Protein AF-A0A451AP06-F1 (afdb_monomer)

Solvent-accessible surface area (backbone atoms only — not comparable to full-atom values): 4048 Å² total; per-residue (Å²): 132,90,63,70,43,84,48,76,46,82,45,76,41,79,88,78,70,41,57,34,15,42,44,31,37,28,42,90,92,40,81,72,43,74,68,94,66,78,76,19,77,40,66,69,53,20,50,51,53,46,51,52,51,37,47,76,72,71,47,84,79,86,78,88,130

Radius of gyration: 12.63 Å; Cα contacts (8 Å, |Δi|>4): 97; chains: 1; bounding box: 35×24×27 Å

Mean predicted aligned error: 4.55 Å

Nearest PDB structures (foldseek):
  7u65-assembly1_G  TM=5.569E-01  e=7.094E-01  Escherichia phage T7
  1whq-assembly1_A  TM=4.288E-01  e=2.532E-01  Mus musculus
  8qqs-assembly1_D  TM=4.759E-01  e=2.244E+00  Escherichia coli
  8qqs-assembly1_B  TM=4.617E-01  e=2.859E+00  Escherichia coli
  8p5d-assembly1_LM0  TM=3.292E-01  e=2.384E+00  Spraguea lophii 42_110

Structure (mmCIF, N/CA/C/O backbone):
data_AF-A0A451AP06-F1
#
_entry.id   AF-A0A451AP06-F1
#
loop_
_atom_site.group_PDB
_atom_site.id
_atom_site.type_symbol
_atom_site.label_atom_id
_atom_site.label_alt_id
_atom_site.label_comp_id
_atom_site.label_asym_id
_atom_site.label_entity_id
_atom_site.label_seq_id
_atom_site.pdbx_PDB_ins_code
_atom_site.Cartn_x
_atom_site.Cartn_y
_atom_site.Cartn_z
_atom_site.occupancy
_atom_site.B_iso_or_equiv
_atom_site.auth_seq_id
_atom_site.auth_comp_id
_atom_site.auth_asym_id
_atom_site.auth_atom_id
_atom_site.pdbx_PDB_model_num
ATOM 1 N N . MET A 1 1 ? 18.560 3.088 -13.680 1.00 51.19 1 MET A N 1
ATOM 2 C CA . MET A 1 1 ? 18.018 2.614 -12.396 1.00 51.19 1 MET A CA 1
ATOM 3 C C . MET A 1 1 ? 16.521 2.835 -12.485 1.00 51.19 1 MET A C 1
ATOM 5 O O . MET A 1 1 ? 16.109 3.977 -12.640 1.00 51.19 1 MET A O 1
ATOM 9 N N . ASN A 1 2 ? 15.739 1.761 -12.631 1.00 65.94 2 ASN A N 1
ATOM 10 C CA . ASN A 1 2 ? 14.281 1.873 -12.664 1.00 65.94 2 ASN A CA 1
ATOM 11 C C . ASN A 1 2 ? 13.811 1.849 -11.218 1.00 65.94 2 ASN A C 1
ATOM 13 O O . ASN A 1 2 ? 13.444 0.796 -10.707 1.00 65.94 2 ASN A O 1
ATOM 17 N N . ASP A 1 3 ? 13.903 2.994 -10.555 1.00 80.44 3 ASP A N 1
ATOM 18 C CA . ASP A 1 3 ? 13.590 3.064 -9.137 1.00 80.44 3 ASP A CA 1
ATOM 19 C C . ASP A 1 3 ? 12.067 3.076 -8.980 1.00 80.44 3 ASP A C 1
ATOM 21 O O . ASP A 1 3 ? 11.347 3.860 -9.615 1.00 80.44 3 ASP A O 1
ATOM 25 N N . TYR A 1 4 ? 11.572 2.138 -8.181 1.00 87.12 4 TYR A N 1
ATOM 26 C CA . TYR A 1 4 ? 10.175 2.052 -7.791 1.00 87.12 4 TYR A CA 1
ATOM 27 C C . TYR A 1 4 ? 10.048 2.458 -6.327 1.00 87.12 4 TYR A C 1
ATOM 29 O O . TYR A 1 4 ? 10.884 2.115 -5.495 1.00 87.12 4 TYR A O 1
ATOM 37 N N . GLU A 1 5 ? 8.975 3.172 -6.004 1.00 89.81 5 GLU A N 1
ATOM 38 C CA . GLU A 1 5 ? 8.708 3.658 -4.654 1.00 89.81 5 GLU A CA 1
ATOM 39 C C . GLU A 1 5 ? 7.375 3.108 -4.151 1.00 89.81 5 GLU A C 1
ATOM 41 O O . GLU A 1 5 ? 6.336 3.265 -4.801 1.00 89.81 5 GLU A O 1
ATOM 46 N N . ILE A 1 6 ? 7.370 2.534 -2.948 1.00 90.94 6 ILE A N 1
ATOM 47 C CA . ILE A 1 6 ? 6.127 2.276 -2.219 1.00 90.94 6 ILE A CA 1
ATOM 48 C C . ILE A 1 6 ? 5.765 3.548 -1.453 1.00 90.94 6 ILE A C 1
ATOM 50 O O . ILE A 1 6 ? 6.467 3.958 -0.530 1.00 90.94 6 ILE A O 1
ATOM 54 N N . ARG A 1 7 ? 4.637 4.170 -1.806 1.00 93.12 7 ARG A N 1
ATOM 55 C CA . ARG A 1 7 ? 4.106 5.342 -1.099 1.00 93.12 7 ARG A CA 1
ATOM 56 C C . ARG A 1 7 ? 2.901 4.959 -0.260 1.00 93.12 7 ARG A C 1
ATOM 58 O O . ARG A 1 7 ? 1.915 4.431 -0.781 1.00 93.12 7 ARG A O 1
ATOM 65 N N . LEU A 1 8 ? 2.970 5.278 1.029 1.00 94.12 8 LEU A N 1
ATOM 66 C CA . LEU A 1 8 ? 1.881 5.088 1.981 1.00 94.12 8 LEU A CA 1
ATOM 67 C C . LEU A 1 8 ? 1.140 6.402 2.203 1.00 94.12 8 LEU A C 1
ATOM 69 O O . LEU A 1 8 ? 1.749 7.440 2.455 1.00 94.12 8 LEU A O 1
ATOM 73 N N . GLN A 1 9 ? -0.185 6.348 2.152 1.00 94.12 9 GLN A N 1
ATOM 74 C CA . GLN A 1 9 ? -1.050 7.501 2.353 1.00 94.12 9 GLN A CA 1
ATOM 75 C C . GLN A 1 9 ? -1.929 7.279 3.579 1.00 94.12 9 GLN A C 1
ATOM 77 O O . GLN A 1 9 ? -2.582 6.243 3.710 1.00 94.12 9 GLN A O 1
ATOM 82 N N . ARG A 1 10 ? -1.948 8.274 4.471 1.00 94.62 10 ARG A N 1
ATOM 83 C CA . ARG A 1 10 ? -2.828 8.309 5.639 1.00 94.62 10 ARG A CA 1
ATOM 84 C C . ARG A 1 10 ? -4.146 8.979 5.275 1.00 94.62 10 ARG A C 1
ATOM 86 O O . ARG A 1 10 ? -4.149 10.109 4.792 1.00 94.62 10 ARG A O 1
ATOM 93 N N . HIS A 1 11 ? -5.248 8.326 5.602 1.00 93.00 11 HIS A N 1
ATOM 94 C CA . HIS A 1 11 ? -6.590 8.881 5.560 1.00 93.00 11 HIS A CA 1
ATOM 95 C C . HIS A 1 11 ? -7.159 8.924 6.981 1.00 93.00 11 HIS A C 1
ATOM 97 O O . HIS A 1 11 ? -7.095 7.937 7.710 1.00 93.00 11 HIS A O 1
ATOM 103 N N . TYR A 1 12 ? -7.678 10.073 7.404 1.00 92.75 12 TYR A N 1
ATOM 104 C CA . TYR A 1 12 ? -8.329 10.214 8.705 1.00 92.75 12 TYR A CA 1
ATOM 105 C C . TYR A 1 12 ? -9.821 10.437 8.489 1.00 92.75 12 TYR A C 1
ATOM 107 O O . TYR A 1 12 ? -10.219 11.429 7.882 1.00 92.75 12 TYR A O 1
ATOM 115 N N . ASP A 1 13 ? -10.631 9.512 8.992 1.00 88.94 13 ASP A N 1
ATOM 116 C CA . ASP A 1 13 ? -12.084 9.614 8.969 1.00 88.94 13 ASP A CA 1
ATOM 117 C C . ASP A 1 13 ? -12.561 10.278 10.266 1.00 88.94 13 ASP A C 1
ATOM 119 O O . ASP A 1 13 ? -12.448 9.714 11.359 1.00 88.94 13 ASP A O 1
ATOM 123 N N . ALA A 1 14 ? -13.100 11.491 10.144 1.00 91.06 14 ALA A N 1
ATOM 124 C CA . ALA A 1 14 ? -13.604 12.259 11.277 1.00 91.06 14 ALA A CA 1
ATOM 125 C C . ALA A 1 14 ? -14.904 11.687 11.875 1.00 91.06 14 ALA A C 1
ATOM 127 O O . ALA A 1 14 ? -15.140 11.862 13.072 1.00 91.06 14 ALA A O 1
ATOM 128 N N . GLY A 1 15 ? -15.726 10.997 11.077 1.00 92.50 15 GLY A N 1
ATOM 129 C CA . GLY A 1 15 ? -16.991 10.407 11.519 1.00 92.50 15 GLY A CA 1
ATOM 130 C C . GLY A 1 15 ? -16.773 9.165 12.376 1.00 92.50 15 GLY A C 1
ATOM 131 O O . GLY A 1 15 ? -17.400 9.009 13.422 1.00 92.50 15 GLY A O 1
ATOM 132 N N . THR A 1 16 ? -15.828 8.311 11.979 1.00 90.00 16 THR A N 1
ATOM 133 C CA . THR A 1 16 ? -15.469 7.109 12.752 1.00 90.00 16 THR A CA 1
ATOM 134 C C . THR A 1 16 ? -14.310 7.333 13.726 1.00 90.00 16 THR A C 1
ATOM 136 O O . THR A 1 16 ? -14.030 6.459 14.548 1.00 90.00 16 THR A O 1
ATOM 139 N N . LYS A 1 17 ? -13.645 8.499 13.666 1.00 91.88 17 LYS A N 1
ATOM 140 C CA . LYS A 1 17 ? -12.407 8.832 14.400 1.00 91.88 17 LYS A CA 1
ATOM 141 C C . LYS A 1 17 ? -11.299 7.798 14.188 1.00 91.88 17 LYS A C 1
ATOM 143 O O . LYS A 1 17 ? -10.502 7.528 15.089 1.00 91.88 17 LYS A O 1
ATOM 148 N N . ARG A 1 18 ? -11.256 7.185 13.003 1.00 90.50 18 ARG A N 1
ATOM 149 C CA . ARG A 1 18 ? -10.277 6.150 12.657 1.00 90.50 18 ARG A CA 1
ATOM 150 C C . ARG A 1 18 ? -9.253 6.695 11.680 1.00 90.50 18 ARG A C 1
ATOM 152 O O . ARG A 1 18 ? -9.571 7.426 10.747 1.00 90.50 18 ARG A O 1
ATOM 159 N N . THR A 1 19 ? -8.006 6.296 11.901 1.00 92.81 19 THR A N 1
ATOM 160 C CA . THR A 1 19 ? -6.940 6.475 10.919 1.00 92.81 19 THR A CA 1
ATOM 161 C C . THR A 1 19 ? -6.839 5.209 10.087 1.00 92.81 19 THR A C 1
ATOM 163 O O . THR A 1 19 ? -6.794 4.107 10.632 1.00 92.81 19 THR A O 1
ATOM 166 N N . GLN A 1 20 ? -6.797 5.384 8.777 1.00 94.06 20 GLN A N 1
ATOM 167 C CA . GLN A 1 20 ? -6.608 4.334 7.796 1.00 94.06 20 GLN A CA 1
ATOM 168 C C . GLN A 1 20 ? -5.372 4.639 6.957 1.00 94.06 20 GLN A C 1
ATOM 170 O O . GLN A 1 20 ? -5.018 5.798 6.735 1.00 94.06 20 GLN A O 1
ATOM 175 N N . TRP A 1 21 ? -4.712 3.590 6.495 1.00 95.44 21 TRP A N 1
ATOM 176 C CA . TRP A 1 21 ? -3.537 3.668 5.646 1.00 95.44 21 TRP A CA 1
ATOM 177 C C . TRP A 1 21 ? -3.753 2.830 4.392 1.00 95.44 21 TRP A C 1
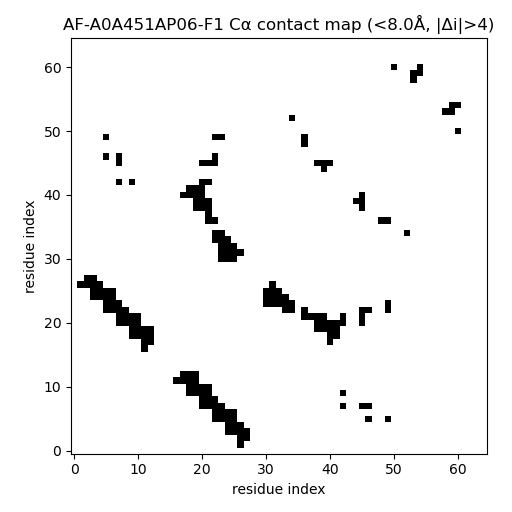ATOM 179 O O . TRP A 1 21 ? -4.275 1.717 4.459 1.00 95.44 21 TRP A O 1
ATOM 189 N N . THR A 1 22 ? -3.327 3.373 3.257 1.00 94.38 22 THR A N 1
ATOM 190 C CA . THR A 1 22 ? -3.302 2.697 1.954 1.00 94.38 22 THR A CA 1
ATOM 191 C C . THR A 1 22 ? -1.907 2.785 1.361 1.00 94.38 22 THR A C 1
ATOM 193 O O . THR A 1 22 ? -1.183 3.738 1.652 1.00 94.38 22 THR A O 1
ATOM 196 N N . GLY A 1 23 ? -1.551 1.849 0.489 1.00 94.31 23 GLY A N 1
ATOM 197 C CA . GLY A 1 23 ? -0.294 1.881 -0.249 1.00 94.31 23 GLY A CA 1
ATOM 198 C C . GLY A 1 23 ? -0.488 1.976 -1.761 1.00 94.31 23 GLY A C 1
ATOM 199 O O . GLY A 1 23 ? -1.557 1.679 -2.291 1.00 94.31 23 GLY A O 1
ATOM 200 N N . SER A 1 24 ? 0.552 2.431 -2.452 1.00 94.62 24 SER A N 1
ATOM 201 C CA . SER A 1 24 ? 0.613 2.491 -3.915 1.00 94.62 24 SER A CA 1
ATOM 202 C C . SER A 1 24 ? 2.059 2.385 -4.386 1.00 94.62 24 SER A C 1
ATOM 204 O O . SER A 1 24 ? 2.966 2.828 -3.682 1.00 94.62 24 SER A O 1
ATOM 206 N N . LEU A 1 25 ? 2.262 1.817 -5.571 1.00 92.81 25 LEU A N 1
ATOM 207 C CA . LEU A 1 25 ? 3.553 1.757 -6.244 1.00 92.81 25 LEU A CA 1
ATOM 208 C C . LEU A 1 25 ? 3.683 2.944 -7.199 1.00 92.81 25 LEU A C 1
ATOM 210 O O . LEU A 1 25 ? 2.760 3.240 -7.967 1.00 92.81 25 LEU A O 1
ATOM 214 N N . TRP A 1 26 ? 4.826 3.612 -7.158 1.00 93.00 26 TRP A N 1
ATOM 215 C CA . TRP A 1 26 ? 5.151 4.756 -7.999 1.00 93.00 26 TRP A CA 1
ATOM 216 C C . TRP A 1 26 ? 6.439 4.502 -8.764 1.00 93.00 26 TRP A C 1
ATOM 218 O O . TRP A 1 26 ? 7.338 3.825 -8.275 1.00 93.00 26 TRP A O 1
ATOM 228 N N . HIS A 1 27 ? 6.518 5.061 -9.964 1.00 90.62 27 HIS A N 1
ATOM 229 C CA . HIS A 1 27 ? 7.696 5.000 -10.814 1.00 90.62 27 HIS A CA 1
ATOM 230 C C . HIS A 1 27 ? 7.833 6.320 -11.569 1.00 90.62 27 HIS A C 1
ATOM 232 O O . HIS A 1 27 ? 6.862 6.795 -12.161 1.00 90.62 27 HIS A O 1
ATOM 238 N N . ASN A 1 28 ? 9.016 6.939 -11.519 1.00 89.50 28 ASN A N 1
ATOM 239 C CA . ASN A 1 28 ? 9.307 8.220 -12.179 1.00 89.50 28 ASN A CA 1
ATOM 240 C C . ASN A 1 28 ? 8.244 9.310 -11.919 1.00 89.50 28 ASN A C 1
ATOM 242 O O . ASN A 1 28 ? 7.852 10.051 -12.817 1.00 89.50 28 ASN A O 1
ATOM 246 N N . GLY A 1 29 ? 7.737 9.384 -10.684 1.00 87.31 29 GLY A N 1
ATOM 247 C CA . GLY A 1 29 ? 6.733 10.374 -10.277 1.00 87.31 29 GLY A CA 1
ATOM 248 C C . GLY A 1 29 ? 5.293 10.081 -10.716 1.00 87.31 29 GLY A C 1
ATOM 249 O O . GLY A 1 29 ?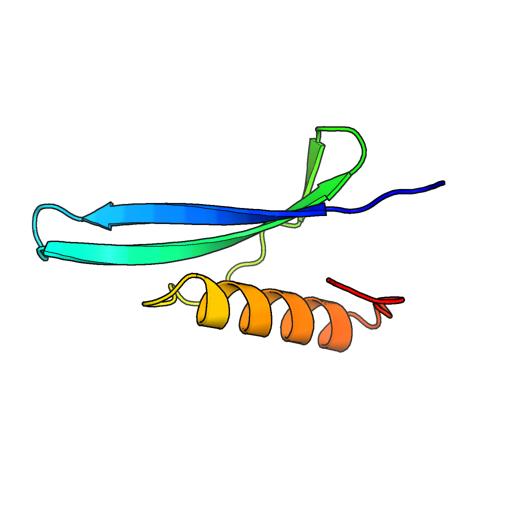 4.398 10.834 -10.340 1.00 87.31 29 GLY A O 1
ATOM 250 N N . ALA A 1 30 ? 5.041 8.984 -11.436 1.00 90.75 30 ALA A N 1
ATOM 251 C CA . ALA A 1 30 ? 3.703 8.524 -11.795 1.00 90.75 30 ALA A CA 1
ATOM 252 C C . ALA A 1 30 ? 3.263 7.343 -10.918 1.00 90.75 30 ALA A C 1
ATOM 254 O O . ALA A 1 30 ? 4.077 6.517 -10.503 1.00 90.75 30 ALA A O 1
ATOM 255 N N . CYS A 1 31 ? 1.962 7.251 -10.633 1.00 91.75 31 CYS A N 1
ATOM 256 C CA . CYS A 1 31 ? 1.404 6.096 -9.935 1.00 91.75 31 CYS A CA 1
ATOM 257 C C . CYS A 1 31 ? 1.347 4.916 -10.911 1.00 91.75 31 CYS A C 1
ATOM 259 O O . CYS A 1 31 ?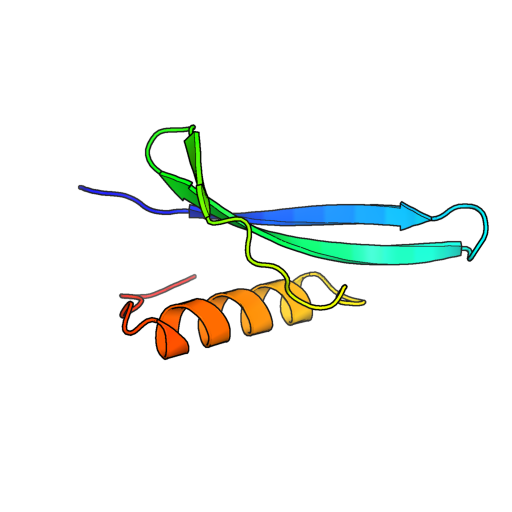 0.585 4.951 -11.874 1.00 91.75 31 CYS A O 1
ATOM 261 N N . ALA A 1 32 ? 2.167 3.898 -10.659 1.00 91.44 32 ALA A N 1
ATOM 262 C CA . ALA A 1 32 ? 2.235 2.693 -11.474 1.00 91.44 32 ALA A CA 1
ATOM 263 C C . ALA A 1 32 ? 1.102 1.728 -11.110 1.00 91.44 32 ALA A C 1
ATOM 265 O O . ALA A 1 32 ? 0.411 1.217 -11.987 1.00 91.44 32 ALA A O 1
ATOM 266 N N . VAL A 1 33 ? 0.889 1.507 -9.807 1.00 91.00 33 VAL A N 1
ATOM 267 C CA . VAL A 1 33 ? -0.145 0.597 -9.305 1.00 91.00 33 VAL A CA 1
ATOM 268 C C . VAL A 1 33 ? -0.777 1.167 -8.041 1.00 91.00 33 VAL A C 1
ATOM 270 O O . VAL A 1 33 ? -0.090 1.565 -7.099 1.00 91.00 33 VAL A O 1
ATOM 273 N N . ARG A 1 34 ? -2.109 1.160 -7.994 1.00 91.69 34 ARG A N 1
ATOM 274 C CA . ARG A 1 34 ? -2.886 1.407 -6.776 1.00 91.69 34 ARG A CA 1
ATOM 275 C C . ARG A 1 34 ? -3.744 0.173 -6.503 1.00 91.69 34 ARG A C 1
ATOM 277 O O . ARG A 1 34 ? -4.856 0.091 -7.023 1.00 91.69 34 ARG A O 1
ATOM 284 N N . PRO A 1 35 ? -3.219 -0.813 -5.762 1.00 87.38 35 PRO A N 1
ATOM 285 C CA . PRO A 1 35 ? -3.924 -2.066 -5.568 1.00 87.38 35 PRO A CA 1
ATOM 286 C C . PRO A 1 35 ? -5.141 -1.861 -4.664 1.00 87.38 35 PRO A C 1
ATOM 288 O O . PRO A 1 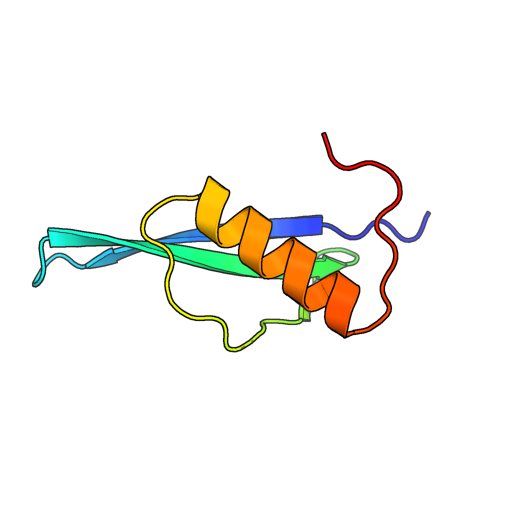35 ? -5.138 -1.019 -3.763 1.00 87.38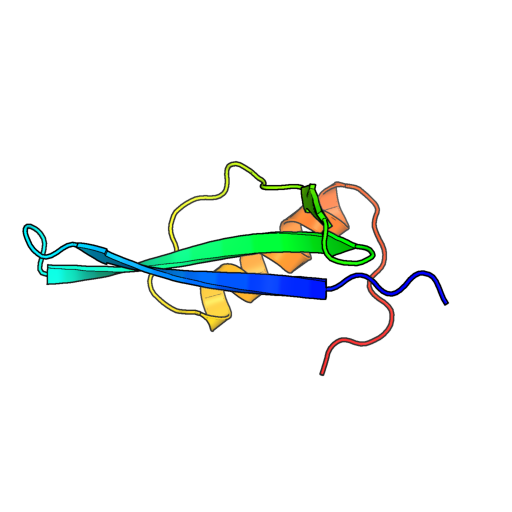 35 PRO A O 1
ATOM 291 N N . SER A 1 36 ? -6.192 -2.645 -4.902 1.00 89.00 36 SER A N 1
ATOM 292 C CA . SER A 1 36 ? -7.416 -2.626 -4.095 1.00 89.00 36 SER A CA 1
ATOM 293 C C . SER A 1 36 ? -7.224 -3.420 -2.797 1.00 89.00 36 SER A C 1
ATOM 295 O O . SER A 1 36 ? -7.892 -4.428 -2.566 1.00 89.00 36 SER A O 1
ATOM 297 N N . LEU A 1 37 ? -6.278 -2.983 -1.964 1.00 86.75 37 LEU A N 1
ATOM 298 C CA . LEU A 1 37 ? -5.986 -3.599 -0.672 1.00 86.75 37 LEU A CA 1
ATOM 299 C C . LEU A 1 37 ? -6.932 -3.075 0.418 1.00 86.75 37 LEU A C 1
ATOM 301 O O . LEU A 1 37 ? -7.369 -1.922 0.355 1.00 86.75 37 LEU A O 1
ATOM 305 N N . PRO A 1 38 ? -7.228 -3.887 1.447 1.00 88.06 38 PRO A N 1
ATOM 306 C CA . PRO A 1 38 ? -7.947 -3.416 2.621 1.00 88.06 38 PRO A CA 1
ATOM 307 C C . PRO A 1 38 ? -7.253 -2.217 3.278 1.00 88.06 38 PRO A C 1
ATOM 309 O O . PRO A 1 38 ? -6.026 -2.117 3.305 1.00 88.06 38 PRO A O 1
ATOM 312 N N . HIS A 1 39 ? -8.045 -1.326 3.873 1.00 87.69 39 HIS A N 1
ATOM 313 C CA . HIS A 1 39 ? -7.511 -0.240 4.689 1.00 87.69 39 HIS A CA 1
ATOM 314 C C . HIS A 1 39 ? -6.798 -0.791 5.928 1.00 87.69 39 HIS A C 1
ATOM 316 O O . HIS A 1 39 ? -7.403 -1.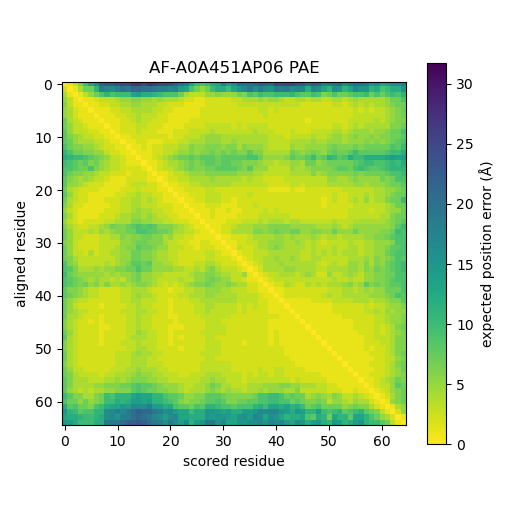505 6.730 1.00 87.69 39 HIS A O 1
ATOM 322 N N . ALA A 1 40 ? -5.541 -0.400 6.123 1.00 91.94 40 ALA A N 1
ATOM 323 C CA . ALA A 1 40 ? -4.765 -0.779 7.296 1.00 91.94 40 ALA A CA 1
ATOM 324 C C . ALA A 1 40 ? -4.921 0.238 8.433 1.00 91.94 40 ALA A C 1
ATOM 326 O O . ALA A 1 40 ? -5.126 1.428 8.195 1.00 91.94 40 ALA A O 1
ATOM 327 N N . SER A 1 41 ? -4.777 -0.205 9.683 1.00 91.81 41 SER A N 1
ATOM 328 C CA . SER A 1 41 ? -4.876 0.689 10.848 1.00 91.81 41 SER A CA 1
ATOM 329 C C . SER A 1 41 ? -3.568 1.439 11.132 1.00 91.81 41 SER A C 1
ATOM 331 O O . SER A 1 41 ? -3.564 2.514 11.738 1.00 91.81 41 SER A O 1
ATOM 333 N N . LYS A 1 42 ? -2.444 0.890 10.655 1.00 93.75 42 LYS A N 1
ATOM 334 C CA . LYS A 1 42 ? -1.085 1.413 10.835 1.00 93.75 42 LYS A CA 1
ATOM 335 C C . LYS A 1 42 ? -0.348 1.478 9.500 1.00 93.75 42 LYS A C 1
ATOM 337 O O . LYS A 1 42 ? -0.576 0.657 8.615 1.00 93.75 42 LYS A O 1
ATOM 342 N N . ALA A 1 43 ? 0.612 2.395 9.394 1.00 92.69 43 ALA A N 1
ATOM 343 C CA . ALA A 1 43 ? 1.473 2.505 8.216 1.00 92.69 43 ALA A CA 1
ATOM 344 C C . ALA A 1 43 ? 2.257 1.207 7.949 1.00 92.69 43 ALA A C 1
ATOM 346 O O . ALA A 1 43 ? 2.322 0.748 6.816 1.00 92.69 43 ALA A O 1
ATOM 347 N N . SER A 1 44 ? 2.791 0.566 8.993 1.00 93.69 44 SER A N 1
ATOM 348 C CA . SER A 1 44 ? 3.547 -0.686 8.858 1.00 93.69 44 SER A CA 1
ATOM 349 C C . SER A 1 44 ? 2.701 -1.861 8.360 1.00 93.69 44 SER A C 1
ATOM 351 O O . SER A 1 44 ? 3.214 -2.723 7.655 1.00 93.69 44 SER A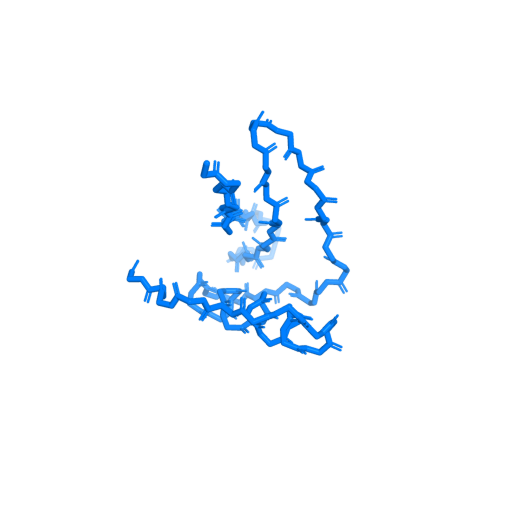 O 1
ATOM 353 N N . GLU A 1 45 ? 1.409 -1.897 8.688 1.00 94.31 45 GLU A N 1
ATOM 354 C CA . GLU A 1 45 ? 0.472 -2.888 8.147 1.00 94.31 45 GLU A CA 1
ATOM 355 C C . GLU A 1 45 ? 0.232 -2.644 6.653 1.00 94.31 45 GLU A C 1
ATOM 357 O O . GLU A 1 45 ? 0.348 -3.579 5.866 1.00 94.31 45 GLU A O 1
ATOM 362 N N . ALA A 1 46 ? 0.000 -1.390 6.244 1.00 94.44 46 ALA A N 1
ATOM 363 C CA . ALA A 1 46 ? -0.129 -1.041 4.828 1.00 94.44 46 ALA A CA 1
A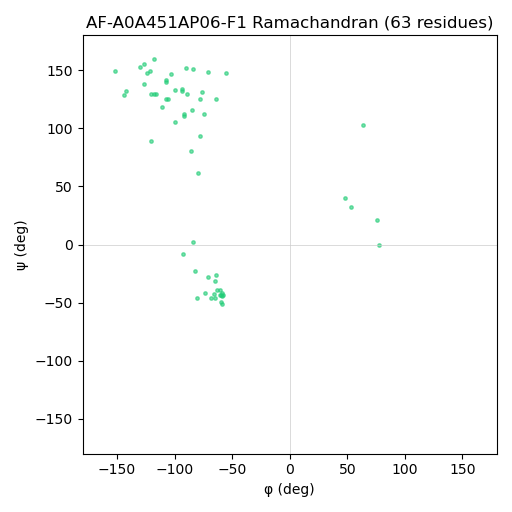TOM 364 C C . ALA A 1 46 ? 1.146 -1.368 4.030 1.00 94.44 46 ALA A C 1
ATOM 366 O O . ALA A 1 46 ? 1.052 -1.869 2.913 1.00 94.44 46 ALA A O 1
ATOM 367 N N . ALA A 1 47 ? 2.331 -1.130 4.606 1.00 92.81 47 ALA A N 1
ATOM 368 C CA . ALA A 1 47 ? 3.612 -1.485 3.994 1.00 92.81 47 ALA A CA 1
ATOM 369 C C . ALA A 1 47 ? 3.721 -2.993 3.742 1.00 92.81 47 ALA A C 1
ATOM 371 O O . ALA A 1 47 ? 4.019 -3.409 2.627 1.00 92.81 47 ALA A O 1
ATOM 372 N N . LYS A 1 48 ? 3.419 -3.811 4.759 1.00 93.31 48 LYS A N 1
ATOM 373 C CA . LYS A 1 48 ? 3.439 -5.276 4.643 1.00 93.31 48 LYS A CA 1
ATOM 374 C C . LYS A 1 48 ? 2.456 -5.781 3.594 1.00 93.31 48 LYS A C 1
ATOM 376 O O . LYS A 1 48 ? 2.823 -6.632 2.798 1.00 93.31 48 LYS A O 1
ATOM 381 N N . MET A 1 49 ? 1.239 -5.233 3.564 1.00 94.38 49 MET A N 1
ATOM 382 C CA . MET A 1 49 ? 0.236 -5.603 2.560 1.00 94.38 49 MET A CA 1
ATOM 383 C C . MET A 1 49 ? 0.689 -5.246 1.139 1.00 94.38 49 MET A C 1
ATOM 385 O O . MET A 1 49 ? 0.462 -6.024 0.221 1.00 94.38 49 MET A O 1
ATOM 389 N N . MET A 1 50 ? 1.349 -4.097 0.950 1.00 93.81 50 MET A N 1
ATOM 390 C CA . MET A 1 50 ? 1.931 -3.732 -0.346 1.00 93.81 50 MET A CA 1
ATOM 391 C C . MET A 1 50 ? 3.055 -4.674 -0.758 1.00 93.81 50 MET A C 1
ATOM 393 O O . MET A 1 50 ? 3.078 -5.099 -1.904 1.00 93.81 50 MET A O 1
ATOM 397 N N . ILE A 1 51 ? 3.969 -4.992 0.160 1.00 91.75 51 ILE A N 1
ATOM 398 C CA . ILE A 1 51 ? 5.076 -5.920 -0.099 1.00 91.75 51 ILE A CA 1
ATOM 399 C C . ILE A 1 51 ? 4.525 -7.286 -0.505 1.00 91.75 51 ILE A C 1
ATOM 401 O O . ILE A 1 51 ? 4.849 -7.767 -1.584 1.00 91.75 51 ILE A O 1
ATOM 405 N N . GLN A 1 52 ? 3.603 -7.839 0.288 1.00 92.56 52 GLN A N 1
ATOM 406 C CA . GLN A 1 52 ? 2.963 -9.119 -0.010 1.00 92.56 52 GLN A CA 1
ATOM 407 C C . GLN A 1 52 ? 2.245 -9.094 -1.367 1.00 92.56 52 GLN A C 1
ATOM 409 O O . GLN A 1 52 ? 2.377 -10.025 -2.151 1.00 92.56 52 GLN A O 1
ATOM 414 N N . TYR A 1 53 ? 1.514 -8.020 -1.676 1.00 93.69 53 TYR A N 1
ATOM 415 C CA . TYR A 1 53 ? 0.870 -7.871 -2.980 1.00 93.69 53 TYR A CA 1
ATOM 416 C C . TYR A 1 53 ? 1.886 -7.908 -4.130 1.00 93.69 53 TYR A C 1
ATOM 418 O O . TYR A 1 53 ? 1.639 -8.564 -5.137 1.00 93.69 53 TYR A O 1
ATOM 426 N N . LEU A 1 54 ? 3.020 -7.215 -3.998 1.00 91.19 54 LEU A N 1
ATOM 427 C CA . LEU A 1 54 ? 4.063 -7.199 -5.027 1.00 91.19 54 LEU A CA 1
ATOM 428 C C . LEU A 1 54 ? 4.696 -8.588 -5.198 1.00 91.19 54 LEU A C 1
ATOM 430 O O . LEU A 1 54 ? 4.837 -9.043 -6.332 1.00 91.19 54 LEU A O 1
ATOM 434 N N . GLU A 1 55 ? 4.969 -9.291 -4.098 1.00 90.38 55 GLU A N 1
ATOM 435 C CA . GLU A 1 55 ? 5.448 -10.680 -4.117 1.00 90.38 55 GLU A CA 1
ATOM 436 C C . GLU A 1 55 ? 4.446 -11.616 -4.818 1.00 90.38 55 GLU A C 1
ATOM 438 O O . GLU A 1 55 ? 4.832 -12.415 -5.670 1.00 90.38 55 GLU A O 1
ATOM 443 N N . GLU A 1 56 ? 3.143 -11.473 -4.543 1.00 92.00 56 GLU A N 1
ATOM 444 C CA . GLU A 1 56 ? 2.071 -12.234 -5.205 1.00 92.00 56 GLU A CA 1
ATOM 445 C C . GLU A 1 56 ? 1.962 -11.933 -6.712 1.00 92.00 56 GLU A C 1
ATOM 447 O O . GLU A 1 56 ? 1.507 -12.783 -7.478 1.00 92.00 56 GLU A O 1
ATOM 452 N N . GLN A 1 57 ? 2.389 -10.746 -7.159 1.00 89.69 57 GLN A N 1
ATOM 453 C CA . GLN A 1 57 ? 2.507 -10.404 -8.583 1.00 89.69 57 GLN A CA 1
ATOM 454 C C . GLN A 1 57 ? 3.830 -10.879 -9.215 1.00 89.69 57 GLN A C 1
ATOM 456 O O . GLN A 1 57 ? 4.063 -10.624 -10.398 1.00 89.69 57 GLN A O 1
ATOM 461 N N . GLY A 1 58 ? 4.696 -11.561 -8.457 1.00 88.50 58 GLY A N 1
ATOM 462 C CA . GLY A 1 58 ? 6.006 -12.025 -8.923 1.00 88.50 58 GLY A CA 1
ATOM 463 C C . GLY A 1 58 ? 7.055 -10.916 -9.025 1.00 88.50 58 GLY A C 1
ATOM 464 O O . GLY A 1 58 ? 8.017 -11.052 -9.778 1.00 88.50 58 GLY A O 1
ATOM 465 N N . ILE A 1 59 ? 6.862 -9.804 -8.311 1.00 86.69 59 ILE A N 1
ATOM 466 C CA . ILE A 1 59 ? 7.822 -8.700 -8.251 1.00 86.69 59 ILE A CA 1
ATOM 467 C C . ILE A 1 59 ? 8.743 -8.939 -7.055 1.00 86.69 59 ILE A C 1
ATOM 469 O O . ILE A 1 59 ? 8.320 -8.829 -5.905 1.00 86.69 59 ILE A O 1
ATOM 473 N N . GLU A 1 60 ? 10.010 -9.244 -7.329 1.00 79.50 60 GLU A N 1
ATOM 474 C CA . GLU A 1 60 ? 11.042 -9.365 -6.299 1.00 79.50 60 GLU A CA 1
ATOM 475 C C . GLU A 1 60 ? 11.490 -7.976 -5.822 1.00 79.50 60 GLU A C 1
ATOM 477 O O . GLU A 1 60 ? 11.771 -7.078 -6.620 1.00 79.50 60 GLU A O 1
ATOM 482 N N . LEU A 1 61 ? 11.533 -7.791 -4.501 1.00 76.56 61 LEU A N 1
ATOM 483 C CA . LEU A 1 61 ? 12.004 -6.562 -3.871 1.00 76.56 61 LEU A CA 1
ATOM 484 C C . LEU A 1 61 ? 13.450 -6.749 -3.402 1.00 76.56 61 LEU A C 1
ATOM 486 O O . LEU A 1 61 ? 13.698 -7.383 -2.376 1.00 76.56 61 LEU A O 1
ATOM 490 N N . ASP A 1 62 ? 14.399 -6.151 -4.117 1.00 71.81 62 ASP A N 1
ATOM 491 C CA . ASP A 1 62 ? 15.802 -6.108 -3.698 1.00 71.81 62 ASP A CA 1
ATOM 492 C C . ASP A 1 62 ? 16.003 -5.039 -2.617 1.00 71.81 62 ASP A C 1
ATOM 494 O O . ASP A 1 62 ? 16.222 -3.869 -2.918 1.00 71.81 62 ASP A O 1
ATOM 498 N N . GLY A 1 63 ? 15.927 -5.451 -1.347 1.00 64.19 63 GLY A N 1
ATOM 499 C CA . GLY A 1 63 ? 16.280 -4.631 -0.183 1.00 64.19 63 GLY A CA 1
ATOM 500 C C . GLY A 1 63 ? 15.404 -3.387 0.014 1.00 64.19 63 GLY A C 1
ATOM 501 O O . GLY A 1 63 ? 15.615 -2.347 -0.598 1.00 64.19 63 GLY A O 1
ATOM 502 N N . TYR A 1 64 ? 14.463 -3.449 0.956 1.00 65.38 64 TYR A N 1
ATOM 503 C CA . TYR A 1 64 ? 13.715 -2.279 1.421 1.00 65.38 64 TYR A CA 1
ATOM 504 C C . TYR A 1 64 ? 14.188 -1.895 2.835 1.00 65.38 64 TYR A C 1
ATOM 506 O O . TYR A 1 64 ? 14.208 -2.734 3.736 1.00 65.38 64 TYR A O 1
ATOM 514 N N . THR A 1 65 ? 14.605 -0.641 3.027 1.00 54.38 65 THR A N 1
ATOM 515 C CA . THR A 1 65 ? 15.017 -0.065 4.327 1.00 54.38 65 THR A CA 1
ATOM 516 C C . THR A 1 65 ? 14.032 0.975 4.815 1.00 54.38 65 THR A C 1
ATOM 518 O O . THR A 1 65 ? 13.605 1.793 3.970 1.00 54.38 65 THR A O 1
#

Secondary structure (DSSP, 8-state):
---EEEEEEEEEETTTTEEEEEEEEE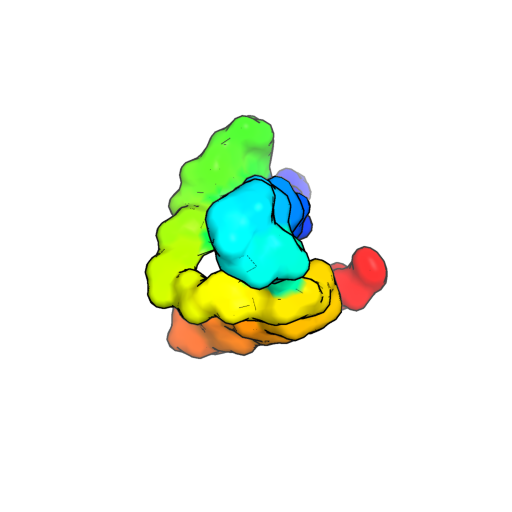ETTEEEE---PPPBSSHHHHHHHHHHHHHHTT-------

Sequence (65 aa):
MNDYEIRLQRHYDAGTKRTQWTGSLWHNGACAVRPSLPHASKASEAAKMMIQYLEEQGIELDGYT

pLDDT: mean 88.33, std 9.29, range [51.19, 95.44]

Foldseek 3Di:
DFDKDKDKDWDADPVVRAIWIAIFIDTPNHTPGRDPDDTDRDRVVNVVRVVVVCVVVVHDDDDDD

Organism: NCBI:txid2126344